Protein AF-A0A9D9DL04-F1 (afdb_monomer_lite)

Sequence (159 aa):
MNLEDFMKKKRDSLTKEHLPDRFSEQMLSRIREGIRVRQKKSRKVILGYAVLAAASVAILLTVGLYIAENKTETHTIAEIEEYYILIKEINQLNSAERDYTIKEDIIRSVKDLTEDETRIEEQLPEEISKEEKEEIIRKYYRKKNEGLEKLRTFLAENK

pLDDT: mean 70.05, std 13.85, range [44.84, 89.56]

Organism: NCBI:txid2840778

Foldseek 3Di:
DDPVVVVVVVVVVVPPDDDDPPVVVVVVVVVVVVVVVPVVVVVVVVVVVVVVVVVVVVVCVVVVVVCVVCPLVVLLVVLVVLLVVLLVLLVVLLVVDDDPVLSVVSVVLSCVLPDDVDQLLVVDDPPDDPSVSSVVSNVSSNVSSVSSVVSSVVSVVVD

Radius of gyration: 39.89 Å; chains: 1; bounding box: 48×49×113 Å

Secondary structure (DSSP, 8-state):
--HHHHHHHHHHTTS-S---THHHHHHHHHHHHHHHHHHHHHHHHHHHHHHHHHHHHHHHHHHHHHHHHHHHHHHHHHHHHHHHHHHHHHHHHHHH---HHHHHHHHHHHHHHH--SS-HHHHS-TTS-HHHHHHHHHHHHHHHHHHHHHHHHHHHHT-

Structure (mmCIF, N/CA/C/O backbone):
data_AF-A0A9D9DL04-F1
#
_entry.id   AF-A0A9D9DL04-F1
#
loop_
_atom_site.group_PDB
_atom_site.id
_atom_site.type_symbol
_atom_site.label_atom_id
_atom_site.label_alt_id
_atom_site.label_comp_id
_atom_site.label_asym_id
_atom_site.label_entity_id
_atom_site.label_seq_id
_atom_site.pdbx_PDB_ins_code
_atom_site.Cartn_x
_atom_site.Cartn_y
_atom_site.Cartn_z
_atom_site.occupancy
_atom_site.B_iso_or_equiv
_atom_site.auth_seq_id
_atom_site.auth_comp_id
_atom_site.auth_asym_id
_atom_site.auth_atom_id
_atom_site.pdbx_PDB_model_num
ATOM 1 N N . MET A 1 1 ? 26.269 -39.171 76.696 1.00 49.03 1 MET A N 1
ATOM 2 C CA . MET A 1 1 ? 25.971 -37.853 77.298 1.00 49.03 1 MET A CA 1
ATOM 3 C C . MET A 1 1 ? 25.533 -36.952 76.154 1.00 49.03 1 MET A C 1
ATOM 5 O O . MET A 1 1 ? 26.310 -36.780 75.224 1.00 49.03 1 MET A O 1
ATOM 9 N N . ASN A 1 2 ? 24.255 -36.571 76.126 1.00 53.19 2 ASN A N 1
ATOM 10 C CA . ASN A 1 2 ? 23.570 -36.090 74.923 1.00 53.19 2 ASN A CA 1
ATOM 11 C C . ASN A 1 2 ? 23.652 -34.556 74.804 1.00 53.19 2 ASN A C 1
ATOM 13 O O . ASN A 1 2 ? 23.670 -33.858 75.818 1.00 53.19 2 ASN A O 1
ATOM 17 N N . LEU A 1 3 ? 23.707 -34.027 73.578 1.00 57.94 3 LEU A N 1
ATOM 18 C CA . LEU A 1 3 ? 23.908 -32.593 73.298 1.00 57.94 3 LEU A CA 1
ATOM 19 C C . LEU A 1 3 ? 22.790 -31.706 73.887 1.00 57.94 3 LEU A C 1
ATOM 21 O O . LEU A 1 3 ? 23.032 -30.560 74.268 1.00 57.94 3 LEU A O 1
ATOM 25 N N . GLU A 1 4 ? 21.584 -32.259 74.030 1.00 65.00 4 GLU A N 1
ATOM 26 C CA . GLU A 1 4 ? 20.432 -31.585 74.640 1.00 65.00 4 GLU A CA 1
ATOM 27 C C . GLU A 1 4 ? 20.647 -31.250 76.120 1.00 65.00 4 GLU A C 1
ATOM 29 O O . GLU A 1 4 ? 20.306 -30.146 76.551 1.00 65.00 4 GLU A O 1
ATOM 34 N N . ASP A 1 5 ? 21.293 -32.135 76.886 1.00 69.06 5 ASP A N 1
ATOM 35 C CA . ASP A 1 5 ? 21.560 -31.893 78.309 1.00 69.06 5 ASP A CA 1
ATOM 36 C C . ASP A 1 5 ? 22.615 -30.794 78.506 1.00 69.06 5 ASP A C 1
ATOM 38 O O . ASP A 1 5 ? 22.552 -30.012 79.460 1.00 69.06 5 ASP A O 1
ATOM 42 N N . PHE A 1 6 ? 23.559 -30.676 77.566 1.00 67.88 6 PHE A N 1
ATOM 43 C CA . PHE A 1 6 ? 24.574 -29.621 77.578 1.00 67.88 6 PHE A CA 1
ATOM 44 C C . PHE A 1 6 ? 23.978 -28.249 77.216 1.00 67.88 6 PHE A C 1
ATOM 46 O O . PHE A 1 6 ? 24.295 -27.240 77.852 1.00 67.88 6 PHE A O 1
ATOM 53 N N . MET A 1 7 ? 23.060 -28.211 76.243 1.00 63.38 7 MET A N 1
ATOM 54 C CA . MET A 1 7 ? 22.364 -26.988 75.823 1.00 63.38 7 MET A CA 1
ATOM 55 C C . MET A 1 7 ? 21.383 -26.482 76.887 1.00 63.38 7 MET A C 1
ATOM 57 O O . MET A 1 7 ? 21.293 -25.274 77.122 1.00 63.38 7 MET A O 1
ATOM 61 N N . LYS A 1 8 ? 20.692 -27.387 77.589 1.00 63.03 8 LYS A N 1
ATOM 62 C CA . LYS A 1 8 ? 19.743 -27.016 78.647 1.00 63.03 8 LYS A CA 1
ATOM 63 C C . LYS A 1 8 ? 20.449 -26.378 79.848 1.00 63.03 8 LYS A C 1
ATOM 65 O O . LYS A 1 8 ? 20.031 -25.322 80.316 1.00 63.03 8 LYS A O 1
ATOM 70 N N . LYS A 1 9 ? 21.598 -26.930 80.261 1.00 63.09 9 LYS A N 1
ATOM 71 C CA . LYS A 1 9 ? 22.392 -26.404 81.384 1.00 63.09 9 LYS A CA 1
ATOM 72 C C . LYS A 1 9 ? 22.963 -25.000 81.127 1.00 63.09 9 LYS A C 1
ATOM 74 O O . LYS A 1 9 ? 23.057 -24.215 82.065 1.00 63.09 9 LYS A O 1
ATOM 79 N N . LYS A 1 10 ? 23.305 -24.658 79.875 1.00 58.62 10 LYS A N 1
ATOM 80 C CA . LYS A 1 10 ? 23.759 -23.299 79.507 1.00 58.62 10 LYS A CA 1
ATOM 81 C C . LYS A 1 10 ? 22.623 -22.282 79.358 1.00 58.62 10 LYS A C 1
ATOM 83 O O . LYS A 1 10 ? 22.857 -21.087 79.536 1.00 58.62 10 LYS A O 1
ATOM 88 N N . ARG A 1 11 ? 21.405 -22.729 79.041 1.00 55.00 11 ARG A N 1
ATOM 89 C CA . ARG A 1 11 ? 20.234 -21.849 78.913 1.00 55.00 11 ARG A CA 1
ATOM 90 C C . ARG A 1 11 ? 19.744 -21.363 80.278 1.00 55.00 11 ARG A C 1
ATOM 92 O O . ARG A 1 11 ? 19.471 -20.176 80.446 1.00 55.00 11 ARG A O 1
ATOM 99 N N . ASP A 1 12 ? 19.741 -22.243 81.274 1.00 54.09 12 ASP A N 1
ATOM 100 C CA . ASP A 1 12 ? 19.293 -21.889 82.624 1.00 54.09 12 ASP A CA 1
ATOM 101 C C . ASP A 1 12 ? 20.262 -20.929 83.341 1.00 54.09 12 ASP A C 1
ATOM 103 O O . ASP A 1 12 ? 19.828 -20.122 84.164 1.00 54.09 12 ASP A O 1
ATOM 107 N N . SER A 1 13 ? 21.552 -20.920 82.975 1.00 52.91 13 SER A N 1
ATOM 108 C CA . SER A 1 13 ? 22.535 -19.961 83.508 1.00 52.91 13 SER A CA 1
ATOM 109 C C . SER A 1 13 ? 22.427 -18.542 82.934 1.00 52.91 13 SER A C 1
ATOM 111 O O . SER A 1 13 ? 23.000 -17.627 83.511 1.00 52.91 13 SER A O 1
ATOM 113 N N . LEU A 1 14 ? 21.701 -18.336 81.828 1.00 53.12 14 LEU A N 1
ATOM 114 C CA . LEU A 1 14 ? 21.536 -17.018 81.188 1.00 53.12 14 LEU A CA 1
ATOM 115 C C . LEU A 1 14 ? 20.246 -16.291 81.597 1.00 53.12 14 LEU A C 1
ATOM 117 O O . LEU A 1 14 ? 20.063 -15.130 81.250 1.00 53.12 14 LEU A O 1
ATOM 121 N N . THR A 1 15 ? 19.347 -16.951 82.334 1.00 49.66 15 THR A N 1
ATOM 122 C CA . THR A 1 15 ? 17.992 -16.424 82.605 1.00 49.66 15 THR A CA 1
ATOM 123 C C . THR A 1 15 ? 17.846 -15.822 84.014 1.00 49.66 15 THR A C 1
ATOM 125 O O . THR A 1 15 ? 16.748 -15.450 84.417 1.00 49.66 15 THR A O 1
ATOM 128 N N . LYS A 1 16 ? 18.932 -15.720 84.796 1.00 50.62 16 LYS A N 1
ATOM 129 C CA . LYS A 1 16 ? 18.897 -15.263 86.202 1.00 50.62 16 LYS A CA 1
ATOM 130 C C . LYS A 1 16 ? 19.657 -13.967 86.502 1.00 50.62 16 LYS A C 1
ATOM 132 O O . LYS A 1 16 ? 19.944 -13.702 87.666 1.00 50.62 16 LYS A O 1
ATOM 137 N N . GLU A 1 17 ? 19.904 -13.115 85.510 1.00 44.84 17 GLU A N 1
ATOM 138 C CA . GLU A 1 17 ? 20.448 -11.772 85.754 1.00 44.84 17 GLU A CA 1
ATOM 139 C C . GLU A 1 17 ? 19.414 -10.679 85.436 1.00 44.84 17 GLU A C 1
ATOM 141 O O . GLU A 1 17 ? 19.165 -10.309 84.295 1.00 44.84 17 GLU A O 1
ATOM 146 N N . HIS A 1 18 ? 18.746 -10.271 86.519 1.00 48.00 18 HIS A N 1
ATOM 147 C CA . HIS A 1 18 ? 18.022 -9.029 86.804 1.00 48.00 18 HIS A CA 1
ATOM 148 C C . HIS A 1 18 ? 17.793 -8.029 85.652 1.00 48.00 18 HIS A C 1
ATOM 150 O O . HIS A 1 18 ? 18.718 -7.345 85.220 1.00 48.00 18 HIS A O 1
ATOM 156 N N . LEU A 1 19 ? 16.520 -7.772 85.321 1.00 48.59 19 LEU A N 1
ATOM 157 C CA . LEU A 1 19 ? 16.100 -6.458 84.821 1.00 48.59 19 LEU A CA 1
ATOM 158 C C . LEU A 1 19 ? 15.025 -5.852 85.745 1.00 48.59 19 LEU A C 1
ATOM 160 O O . LEU A 1 19 ? 14.121 -6.571 86.164 1.00 48.59 19 LEU A O 1
ATOM 164 N N . PRO A 1 20 ? 15.120 -4.554 86.096 1.00 49.50 20 PRO A N 1
ATOM 165 C CA . PRO A 1 20 ? 14.268 -3.925 87.103 1.00 49.50 20 PRO A CA 1
ATOM 166 C C . PRO A 1 20 ? 12.895 -3.509 86.541 1.00 49.50 20 PRO A C 1
ATOM 168 O O . PRO A 1 20 ? 12.805 -2.760 85.567 1.00 49.50 20 PRO A O 1
ATOM 171 N N . ASP A 1 21 ? 11.822 -3.917 87.225 1.00 55.44 21 ASP A N 1
ATOM 172 C CA . ASP A 1 21 ? 10.410 -3.748 86.824 1.00 55.44 21 ASP A CA 1
ATOM 173 C C . ASP A 1 21 ? 9.944 -2.297 86.584 1.00 55.44 21 ASP A C 1
ATOM 175 O O . ASP A 1 21 ? 8.932 -2.065 85.929 1.00 55.44 21 ASP A O 1
ATOM 179 N N . ARG A 1 22 ? 10.680 -1.278 87.046 1.00 53.09 22 ARG A N 1
ATOM 180 C CA . ARG A 1 22 ? 10.256 0.133 86.922 1.00 53.09 22 ARG A CA 1
ATOM 181 C C . ARG A 1 22 ? 10.421 0.748 85.527 1.00 53.09 22 ARG A C 1
ATOM 183 O O . ARG A 1 22 ? 9.895 1.833 85.288 1.00 53.09 22 ARG A O 1
ATOM 190 N N . PHE A 1 23 ? 11.134 0.096 84.608 1.00 46.62 23 PHE A N 1
ATOM 191 C CA . PHE A 1 23 ? 11.370 0.630 83.258 1.00 46.62 23 PHE A CA 1
ATOM 192 C C . PHE A 1 23 ? 10.263 0.262 82.254 1.00 46.62 23 PHE A C 1
ATOM 194 O O . PHE A 1 23 ? 10.029 0.990 81.287 1.00 46.62 23 PHE A O 1
ATOM 201 N N . SER A 1 24 ? 9.551 -0.844 82.484 1.00 55.12 24 SER A N 1
ATOM 202 C CA . SER A 1 24 ? 8.544 -1.372 81.554 1.00 55.12 24 SER A CA 1
ATOM 203 C C . SER A 1 24 ? 7.247 -0.552 81.571 1.00 55.12 24 SER A C 1
ATOM 205 O O . SER A 1 24 ? 6.681 -0.262 80.516 1.00 55.12 24 SER A O 1
ATOM 207 N N . GLU A 1 25 ? 6.810 -0.087 82.743 1.00 54.19 25 GLU A N 1
ATOM 208 C CA . GLU A 1 25 ? 5.545 0.645 82.891 1.00 54.19 25 GLU A CA 1
ATOM 209 C C . GLU A 1 25 ? 5.584 2.052 82.270 1.00 54.19 25 GLU A C 1
ATOM 211 O O . GLU A 1 25 ? 4.622 2.471 81.619 1.00 54.19 25 GLU A O 1
ATOM 216 N N . GLN A 1 26 ? 6.711 2.768 82.381 1.00 53.78 26 GLN A N 1
ATOM 217 C CA . GLN A 1 26 ? 6.878 4.091 81.756 1.00 53.78 26 GLN A CA 1
ATOM 218 C C . GLN A 1 26 ? 7.019 4.017 80.230 1.00 53.78 26 GLN A C 1
ATOM 220 O O . GLN A 1 26 ? 6.664 4.961 79.519 1.00 53.78 26 GLN A O 1
ATOM 225 N N . MET A 1 27 ? 7.521 2.896 79.711 1.00 53.66 27 MET A N 1
ATOM 226 C CA . MET A 1 27 ? 7.660 2.674 78.275 1.00 53.66 27 MET A CA 1
ATOM 227 C C . MET A 1 27 ? 6.320 2.256 77.645 1.00 53.66 27 MET A C 1
ATOM 229 O O . MET A 1 27 ? 5.970 2.724 76.560 1.00 53.66 27 MET A O 1
ATOM 233 N N . LEU A 1 28 ? 5.516 1.453 78.351 1.00 56.00 28 LEU A N 1
ATOM 234 C CA . LEU A 1 28 ? 4.202 1.002 77.882 1.00 56.00 28 LEU A CA 1
ATOM 235 C C . LEU A 1 28 ? 3.142 2.117 77.861 1.00 56.00 28 LEU A C 1
ATOM 237 O O . LEU A 1 28 ? 2.288 2.124 76.967 1.00 56.00 28 LEU A O 1
ATOM 241 N N . SER A 1 29 ? 3.201 3.090 78.776 1.00 56.00 29 SER A N 1
ATOM 242 C CA . SER A 1 29 ? 2.260 4.224 78.794 1.00 56.00 29 SER A CA 1
ATOM 243 C C . SER A 1 29 ? 2.448 5.163 77.592 1.00 56.00 29 SER A C 1
ATOM 245 O O . SER A 1 29 ? 1.470 5.527 76.936 1.00 56.00 29 SER A O 1
ATOM 247 N N . ARG A 1 30 ? 3.699 5.447 77.202 1.00 56.19 30 ARG A N 1
ATOM 248 C CA . ARG A 1 30 ? 4.024 6.278 76.025 1.00 56.19 30 ARG A CA 1
ATOM 249 C C . ARG A 1 30 ? 3.638 5.621 74.698 1.00 56.19 30 ARG A C 1
ATOM 251 O O . ARG A 1 30 ? 3.207 6.302 73.767 1.00 56.19 30 ARG A O 1
ATOM 258 N N . ILE A 1 31 ? 3.737 4.293 74.611 1.00 56.81 31 ILE A N 1
ATOM 259 C CA . ILE A 1 31 ? 3.320 3.536 73.421 1.00 56.81 31 ILE A CA 1
ATOM 260 C C . ILE A 1 31 ? 1.788 3.552 73.281 1.00 56.81 31 ILE A C 1
ATOM 262 O O . ILE A 1 31 ? 1.267 3.726 72.178 1.00 56.81 31 ILE A O 1
ATOM 266 N N . ARG A 1 32 ? 1.041 3.442 74.388 1.00 54.28 32 ARG A N 1
ATOM 267 C CA . ARG A 1 32 ? -0.432 3.417 74.364 1.00 54.28 32 ARG A CA 1
ATOM 268 C C 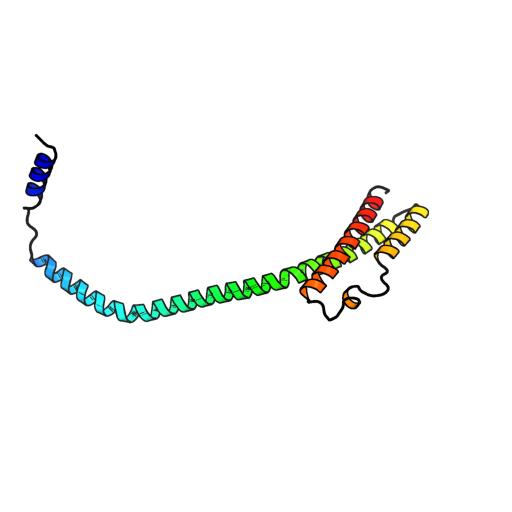. ARG A 1 32 ? -1.051 4.770 73.978 1.00 54.28 32 ARG A C 1
ATOM 270 O O . ARG A 1 32 ? -2.061 4.788 73.271 1.00 54.28 32 ARG A O 1
ATOM 277 N N . GLU A 1 33 ? -0.439 5.889 74.365 1.00 55.12 33 GLU A N 1
ATOM 278 C CA . GLU A 1 33 ? -0.890 7.234 73.970 1.00 55.12 33 GLU A CA 1
ATOM 279 C C . GLU A 1 33 ? -0.522 7.584 72.515 1.00 55.12 33 GLU A C 1
ATOM 281 O O . GLU A 1 33 ? -1.342 8.159 71.792 1.00 55.12 33 GLU A O 1
ATOM 286 N N . GLY A 1 34 ? 0.642 7.138 72.025 1.00 52.75 34 GLY A N 1
ATOM 287 C CA . GLY A 1 34 ? 1.064 7.348 70.632 1.00 52.75 34 GLY A CA 1
ATOM 288 C C . GLY A 1 34 ? 0.209 6.612 69.588 1.00 52.75 34 GLY A C 1
ATOM 289 O O . GLY A 1 34 ? 0.038 7.092 68.464 1.00 52.75 34 GLY A O 1
ATOM 290 N N . ILE A 1 35 ? -0.388 5.470 69.950 1.00 51.41 35 ILE A 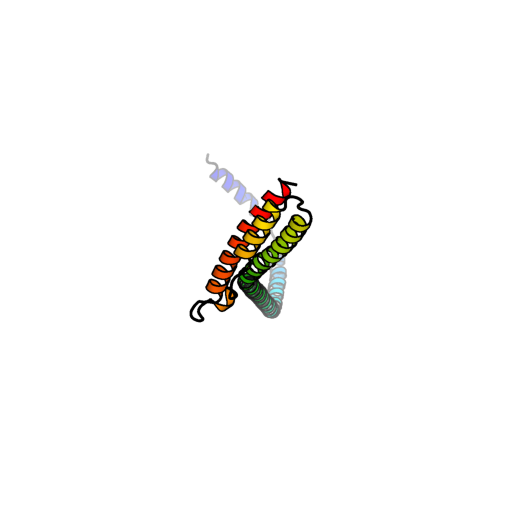N 1
ATOM 291 C CA . ILE A 1 35 ? -1.190 4.648 69.026 1.00 51.41 35 ILE A CA 1
ATOM 292 C C . ILE A 1 35 ? -2.596 5.235 68.793 1.00 51.41 35 ILE A C 1
ATOM 294 O O . ILE A 1 35 ? -3.091 5.201 67.662 1.00 51.41 35 ILE A O 1
ATOM 298 N N . ARG A 1 36 ? -3.236 5.847 69.805 1.00 47.66 36 ARG A N 1
ATOM 299 C CA . ARG A 1 36 ? -4.593 6.424 69.655 1.00 47.66 36 ARG A CA 1
ATOM 300 C C . ARG A 1 36 ? -4.631 7.680 68.780 1.00 47.66 36 ARG A C 1
ATOM 302 O O . ARG A 1 36 ? -5.608 7.887 68.061 1.00 47.66 36 ARG A O 1
ATOM 309 N N . VAL A 1 37 ? -3.572 8.491 68.779 1.00 51.44 37 VAL A N 1
ATOM 310 C CA . VAL A 1 37 ? -3.514 9.726 67.971 1.00 51.44 37 VAL A CA 1
ATOM 311 C C . VAL A 1 37 ? -3.213 9.424 66.492 1.00 51.44 37 VAL A C 1
ATOM 313 O O . VAL A 1 37 ? -3.680 10.136 65.599 1.00 51.44 37 VAL A O 1
ATOM 316 N N . ARG A 1 38 ? -2.506 8.322 66.196 1.00 45.91 38 ARG A N 1
ATOM 317 C CA . ARG A 1 38 ? -2.069 7.981 64.829 1.00 45.91 38 ARG A CA 1
ATOM 318 C C . ARG A 1 38 ? -3.154 7.322 63.963 1.00 45.91 38 ARG A C 1
ATOM 320 O O . ARG A 1 38 ? -3.134 7.485 62.743 1.00 45.91 38 ARG A O 1
ATOM 327 N N . GLN A 1 39 ? -4.144 6.651 64.559 1.00 47.69 39 GLN A N 1
ATOM 328 C CA . GLN A 1 39 ? -5.201 5.961 63.797 1.00 47.69 39 GLN A CA 1
ATOM 329 C C . GLN A 1 39 ? -6.215 6.902 63.118 1.00 47.69 39 GLN A C 1
ATOM 331 O O . GLN A 1 39 ? -6.734 6.568 62.053 1.00 47.69 39 GLN A O 1
ATOM 336 N N . LYS A 1 40 ? -6.477 8.102 63.659 1.00 48.66 40 LYS A N 1
ATOM 337 C CA . LYS A 1 40 ? -7.491 9.016 63.087 1.00 48.66 40 LYS A CA 1
ATOM 338 C C . LYS A 1 40 ? -6.994 9.798 61.859 1.00 48.66 40 LYS A C 1
ATOM 340 O O . LYS A 1 40 ? -7.795 10.140 60.993 1.00 48.66 40 LYS A O 1
ATOM 345 N N . LYS A 1 41 ? -5.681 10.046 61.751 1.00 46.59 41 LYS A N 1
ATOM 346 C CA . LYS A 1 41 ? -5.058 10.759 60.613 1.00 46.59 41 LYS A CA 1
ATOM 347 C C . LYS A 1 41 ? -4.724 9.843 59.426 1.00 46.59 41 LYS A C 1
ATOM 349 O O . LYS A 1 41 ? -4.757 10.298 58.290 1.00 46.59 41 LYS A O 1
ATOM 354 N N . SER A 1 42 ? -4.457 8.557 59.668 1.00 50.31 42 SER A N 1
ATOM 355 C CA . SER A 1 42 ? -3.998 7.619 58.630 1.00 50.31 42 SER A CA 1
ATOM 356 C C . SER A 1 42 ? -5.104 7.153 57.668 1.00 50.31 42 SER A C 1
ATOM 358 O O . SER A 1 42 ? -4.831 6.955 56.487 1.00 50.31 42 SER A O 1
ATOM 360 N N . ARG A 1 43 ? -6.374 7.088 58.105 1.00 48.94 43 ARG A N 1
ATOM 361 C CA . ARG A 1 43 ? -7.496 6.712 57.216 1.00 48.94 43 ARG A CA 1
ATOM 362 C C . ARG A 1 43 ? -7.689 7.672 56.036 1.00 48.94 43 ARG A C 1
ATOM 364 O O . ARG A 1 43 ? -7.966 7.214 54.937 1.00 48.94 43 ARG A O 1
ATOM 371 N N . LYS A 1 44 ? -7.510 8.983 56.238 1.00 49.22 44 LYS A N 1
ATOM 372 C CA . LYS A 1 44 ? -7.680 9.979 55.161 1.00 49.22 44 LYS A CA 1
ATOM 373 C C . LYS A 1 44 ? -6.566 9.911 54.113 1.00 49.22 44 LYS A C 1
ATOM 375 O O . LYS A 1 44 ? -6.818 10.145 52.940 1.00 49.22 44 LYS A O 1
ATOM 380 N N . VAL A 1 45 ? -5.352 9.563 54.536 1.00 51.25 45 VAL A N 1
ATOM 381 C CA . VAL A 1 45 ? -4.180 9.493 53.654 1.00 51.25 45 VAL A CA 1
ATOM 382 C C . VAL A 1 45 ? -4.223 8.227 52.794 1.00 51.25 45 VAL A C 1
ATOM 384 O O . VAL A 1 45 ? -3.998 8.300 51.593 1.00 51.25 45 VAL A O 1
ATOM 387 N N . ILE A 1 46 ? -4.610 7.084 53.372 1.00 51.06 46 ILE A N 1
ATOM 388 C CA . ILE A 1 46 ? -4.735 5.813 52.636 1.00 51.06 46 ILE A CA 1
ATOM 389 C C . ILE A 1 46 ? -5.861 5.878 51.588 1.00 51.06 46 ILE A C 1
ATOM 391 O O . ILE A 1 46 ? -5.677 5.406 50.470 1.00 51.06 46 ILE A O 1
ATOM 395 N N . LEU A 1 47 ? -6.991 6.526 51.906 1.00 49.72 47 LEU A N 1
ATOM 396 C CA . LEU A 1 47 ? -8.069 6.773 50.937 1.00 49.72 47 LEU A CA 1
ATOM 397 C C . LEU A 1 47 ? -7.615 7.678 49.778 1.00 49.72 47 LEU A C 1
ATOM 399 O O . LEU A 1 47 ? -7.956 7.401 48.633 1.00 49.72 47 LEU A O 1
ATOM 403 N N . GLY A 1 48 ? -6.803 8.708 50.046 1.00 51.84 48 GLY A N 1
ATOM 404 C CA . GLY A 1 48 ? -6.248 9.577 49.001 1.00 51.84 48 GLY A CA 1
ATOM 405 C C . GLY A 1 48 ? -5.316 8.841 48.030 1.00 51.84 48 GLY A C 1
ATOM 406 O O . GLY A 1 48 ? -5.427 9.018 46.820 1.00 51.84 48 GLY A O 1
ATOM 407 N N . TYR A 1 49 ? -4.446 7.961 48.538 1.00 54.41 49 TYR A N 1
ATOM 408 C CA . TYR A 1 49 ? -3.554 7.160 47.690 1.00 54.41 49 TYR A CA 1
ATOM 409 C C . TYR A 1 49 ? -4.287 6.070 46.897 1.00 54.41 49 TYR A C 1
ATOM 411 O O . TYR A 1 49 ? -3.922 5.817 45.753 1.00 54.41 49 TYR A O 1
ATOM 419 N N . ALA A 1 50 ? -5.337 5.460 47.456 1.00 56.31 50 ALA A N 1
ATOM 420 C CA . ALA A 1 50 ? -6.157 4.488 46.731 1.00 56.31 50 ALA A CA 1
ATOM 421 C C . ALA A 1 50 ? -6.897 5.126 45.540 1.00 56.31 50 ALA A C 1
ATOM 423 O O . ALA A 1 50 ? -6.949 4.537 44.463 1.00 56.31 50 ALA A O 1
ATOM 424 N N . VAL A 1 51 ? -7.412 6.351 45.705 1.00 58.62 51 VAL A N 1
ATOM 425 C CA . VAL A 1 51 ? -8.054 7.110 44.616 1.00 58.62 51 VAL A CA 1
ATOM 426 C C . VAL A 1 51 ? -7.042 7.494 43.534 1.00 58.62 51 VAL A C 1
ATOM 428 O O . VAL A 1 51 ? -7.338 7.358 42.350 1.00 58.62 51 VAL A O 1
ATOM 431 N N . LEU A 1 52 ? -5.829 7.909 43.916 1.00 58.47 52 LEU A N 1
ATOM 432 C CA . LEU A 1 52 ? -4.765 8.228 42.957 1.00 58.47 52 LEU A CA 1
ATOM 433 C C . LEU A 1 52 ? -4.273 6.993 42.186 1.00 58.47 52 LEU A C 1
ATOM 435 O O . LEU A 1 52 ? -4.034 7.086 40.985 1.00 58.47 52 LEU A O 1
ATOM 439 N N . ALA A 1 53 ? -4.166 5.836 42.846 1.00 61.47 53 ALA A N 1
ATOM 440 C CA . ALA A 1 53 ? -3.808 4.579 42.192 1.00 61.47 53 ALA A CA 1
ATOM 441 C C . ALA A 1 53 ? -4.907 4.091 41.231 1.00 61.47 53 ALA A C 1
ATOM 443 O O . ALA A 1 53 ? -4.608 3.629 40.135 1.00 61.47 53 ALA A O 1
ATOM 444 N N . ALA A 1 54 ? -6.183 4.233 41.598 1.00 62.03 54 ALA A N 1
ATOM 445 C CA . ALA A 1 54 ? -7.290 3.910 40.699 1.00 62.03 54 ALA A CA 1
ATOM 446 C C . ALA A 1 54 ? -7.332 4.852 39.480 1.00 62.03 54 ALA A C 1
ATOM 448 O O . ALA A 1 54 ? -7.550 4.401 38.357 1.00 62.03 54 ALA A O 1
ATOM 449 N N . ALA A 1 55 ? -7.066 6.147 39.683 1.00 63.47 55 ALA A N 1
ATOM 450 C CA . ALA A 1 55 ? -7.009 7.127 38.602 1.00 63.47 55 ALA A CA 1
ATOM 451 C C . ALA A 1 55 ? -5.849 6.861 37.627 1.00 63.47 55 ALA A C 1
ATOM 453 O O . ALA A 1 55 ? -6.046 6.955 36.418 1.00 63.47 55 ALA A O 1
ATOM 454 N N . SER A 1 56 ? -4.660 6.480 38.113 1.00 61.00 56 SER A N 1
ATOM 455 C CA . SER A 1 56 ? -3.524 6.176 37.229 1.00 61.00 56 SER A CA 1
ATOM 456 C C . SER A 1 56 ? -3.764 4.931 36.370 1.00 61.00 56 SER A C 1
ATOM 458 O O . SER A 1 56 ? -3.424 4.931 35.188 1.00 61.00 56 SER A O 1
ATOM 460 N N . VAL A 1 57 ? -4.411 3.901 36.927 1.00 70.00 57 VAL A N 1
ATOM 461 C CA . VAL A 1 57 ? -4.806 2.696 36.182 1.00 70.00 57 VAL A CA 1
ATOM 462 C C . VAL A 1 57 ? -5.881 3.023 35.142 1.00 70.00 57 VAL A C 1
ATOM 464 O O . VAL A 1 57 ? -5.786 2.563 34.008 1.00 70.00 57 VAL A O 1
ATOM 467 N N . ALA A 1 58 ? -6.860 3.867 35.478 1.00 70.12 58 ALA A N 1
ATOM 468 C CA . ALA A 1 58 ? -7.888 4.303 34.532 1.00 70.12 58 ALA A CA 1
ATOM 469 C C . ALA A 1 58 ? -7.306 5.122 33.364 1.00 70.12 58 ALA A C 1
ATOM 471 O O . ALA A 1 58 ? -7.698 4.925 32.213 1.00 70.12 58 ALA A O 1
ATOM 472 N N . ILE A 1 59 ? -6.331 5.996 33.633 1.00 70.94 59 ILE A N 1
ATOM 473 C CA . ILE A 1 59 ? -5.626 6.758 32.590 1.00 70.94 59 ILE A CA 1
ATOM 474 C C . ILE A 1 59 ? -4.809 5.817 31.693 1.00 70.94 59 ILE A C 1
ATOM 476 O O . ILE A 1 59 ? -4.868 5.931 30.474 1.00 70.94 59 ILE A O 1
ATOM 480 N N . LEU A 1 60 ? -4.094 4.843 32.263 1.00 68.69 60 LEU A N 1
ATOM 481 C CA . LEU A 1 60 ? -3.337 3.860 31.477 1.00 68.69 60 LEU A CA 1
ATOM 482 C C . LEU A 1 60 ? -4.236 2.997 30.582 1.00 68.69 60 LEU A C 1
ATOM 484 O O . LEU A 1 60 ? -3.870 2.730 29.441 1.00 68.69 60 LEU A O 1
ATOM 488 N N . LEU A 1 61 ? -5.410 2.589 31.069 1.00 69.12 61 LEU A N 1
ATOM 489 C CA . LEU A 1 61 ? -6.365 1.807 30.280 1.00 69.12 61 LEU A CA 1
ATOM 490 C C . LEU A 1 61 ? -7.000 2.632 29.157 1.00 69.12 61 LEU A C 1
ATOM 492 O O . LEU A 1 61 ? -7.097 2.147 28.035 1.00 69.12 61 LEU A O 1
ATOM 496 N N . THR A 1 62 ? -7.390 3.878 29.430 1.00 70.19 62 THR A N 1
ATOM 497 C CA . THR A 1 62 ? -7.993 4.761 28.414 1.00 70.19 62 THR A CA 1
ATOM 498 C C . THR A 1 62 ? -6.990 5.164 27.337 1.00 70.19 62 THR A C 1
ATOM 500 O O . THR A 1 62 ? -7.304 5.085 26.154 1.00 70.19 62 THR A O 1
ATOM 503 N N . VAL A 1 63 ? -5.756 5.505 27.718 1.00 70.94 63 VAL A N 1
ATOM 504 C CA . VAL A 1 63 ? -4.675 5.792 26.762 1.00 70.94 63 VAL A CA 1
ATOM 505 C C . VAL A 1 63 ? -4.271 4.529 25.994 1.00 70.94 63 VAL A C 1
ATOM 507 O O . VAL A 1 63 ? -4.054 4.593 24.788 1.00 70.94 63 VAL A O 1
ATOM 510 N N . GLY A 1 64 ? -4.208 3.371 26.658 1.00 66.06 64 GLY A N 1
ATOM 511 C CA . GLY A 1 64 ? -3.891 2.092 26.02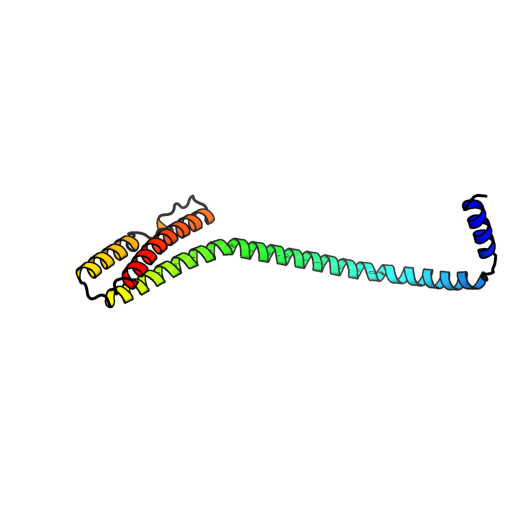1 1.00 66.06 64 GLY A CA 1
ATOM 512 C C . GLY A 1 64 ? -4.923 1.667 24.974 1.00 66.06 64 GLY A C 1
ATOM 513 O O . GLY A 1 64 ? -4.533 1.253 23.885 1.00 66.06 64 GLY A O 1
ATOM 514 N N . LEU A 1 65 ? -6.217 1.821 25.274 1.00 65.00 65 LEU A N 1
ATOM 515 C CA . LEU A 1 65 ? -7.311 1.555 24.333 1.00 65.00 65 LEU A CA 1
ATOM 516 C C . LEU A 1 65 ? -7.301 2.540 23.159 1.00 65.00 65 LEU A C 1
ATOM 518 O O . LEU A 1 65 ? -7.351 2.107 22.014 1.00 65.00 65 LEU A O 1
ATOM 522 N N . TYR A 1 66 ? -7.109 3.835 23.424 1.00 66.75 66 TYR A N 1
ATOM 523 C CA . TYR A 1 66 ? -7.012 4.854 22.374 1.00 66.75 66 TYR A CA 1
ATOM 524 C C . TYR A 1 66 ? -5.829 4.614 21.419 1.00 66.75 66 TYR A C 1
ATOM 526 O O . TYR A 1 66 ? -5.942 4.778 20.208 1.00 66.75 66 TYR A O 1
ATOM 534 N N . ILE A 1 67 ? -4.673 4.192 21.943 1.00 61.59 67 ILE A N 1
ATOM 535 C CA . ILE A 1 67 ? -3.512 3.838 21.112 1.00 61.59 67 ILE A CA 1
ATOM 536 C C . ILE A 1 67 ? -3.764 2.535 20.337 1.00 61.59 67 ILE A C 1
ATOM 538 O O . ILE A 1 67 ? -3.279 2.400 19.216 1.00 61.59 67 ILE A O 1
ATOM 542 N N . ALA A 1 68 ? -4.485 1.570 20.914 1.00 60.94 68 ALA A N 1
ATOM 543 C CA . ALA A 1 68 ? -4.799 0.309 20.248 1.00 60.94 68 ALA A CA 1
ATOM 544 C C . ALA A 1 68 ? -5.768 0.504 19.071 1.00 60.94 68 ALA A C 1
ATOM 546 O O . ALA A 1 68 ? -5.503 -0.039 18.002 1.00 60.94 68 ALA A O 1
ATOM 547 N N . GLU A 1 69 ? -6.812 1.319 19.243 1.00 58.72 69 GLU A N 1
ATOM 548 C CA . GLU A 1 69 ? -7.758 1.672 18.173 1.00 58.72 69 GLU A CA 1
ATOM 549 C C . GLU A 1 69 ? -7.076 2.460 17.044 1.00 58.72 69 GLU A C 1
ATOM 551 O O . GLU A 1 69 ? -7.324 2.205 15.873 1.00 58.72 69 GLU A O 1
ATOM 556 N N . ASN A 1 70 ? -6.129 3.347 17.363 1.00 57.19 70 ASN A N 1
ATOM 557 C CA . ASN A 1 70 ? -5.472 4.174 16.343 1.00 57.19 70 ASN A CA 1
ATOM 558 C C . ASN A 1 70 ? -4.335 3.476 15.580 1.00 57.19 70 ASN A C 1
ATOM 560 O O . ASN A 1 70 ? -3.859 4.007 14.572 1.00 57.19 70 ASN A O 1
ATOM 564 N N . LYS A 1 71 ? -3.852 2.314 16.044 1.00 58.69 71 LYS A N 1
ATOM 565 C CA . LYS A 1 71 ? -2.743 1.600 15.386 1.00 58.69 71 LYS A CA 1
ATOM 566 C C . LYS A 1 71 ? -3.121 1.092 13.996 1.00 58.69 71 LYS A C 1
ATOM 568 O O . LYS A 1 71 ? -2.270 1.082 13.112 1.00 58.69 71 LYS A O 1
ATOM 573 N N . THR A 1 72 ? -4.358 0.655 13.780 1.00 57.31 72 THR A N 1
ATOM 574 C CA . THR A 1 72 ? -4.779 0.124 12.473 1.00 57.31 72 THR A CA 1
ATOM 575 C C . THR A 1 72 ? -4.929 1.235 11.439 1.00 57.31 72 THR A C 1
ATOM 577 O O . THR A 1 72 ? -4.398 1.099 10.335 1.00 57.31 72 THR A O 1
ATOM 580 N N . GLU A 1 73 ? -5.516 2.369 11.827 1.00 61.00 73 GLU A N 1
ATOM 581 C CA . GLU A 1 73 ? -5.627 3.557 10.974 1.00 61.00 73 GLU A CA 1
ATOM 582 C C . GLU A 1 73 ? -4.252 4.092 10.554 1.00 61.00 73 GLU A C 1
ATOM 584 O O . GLU A 1 73 ? -4.023 4.347 9.371 1.00 61.00 73 GLU A O 1
ATOM 589 N N . THR A 1 74 ? -3.296 4.190 11.488 1.00 65.00 74 THR A N 1
ATOM 590 C CA . THR A 1 74 ? -1.942 4.685 11.166 1.00 65.00 74 THR A CA 1
ATOM 591 C C . THR A 1 74 ? -1.206 3.794 10.168 1.00 65.00 74 THR A C 1
ATOM 593 O O . THR A 1 74 ? -0.499 4.306 9.302 1.00 65.00 74 THR A O 1
ATOM 596 N N . HIS A 1 75 ? -1.382 2.473 10.240 1.00 68.81 75 HIS A N 1
ATOM 597 C CA . HIS A 1 75 ? -0.769 1.558 9.276 1.00 68.81 75 HIS A CA 1
ATOM 598 C C . HIS A 1 75 ? -1.394 1.655 7.881 1.00 68.81 75 HIS A C 1
ATOM 600 O O . HIS A 1 75 ? -0.676 1.554 6.891 1.00 68.81 75 HIS A O 1
ATOM 606 N N . THR A 1 76 ? -2.708 1.853 7.790 1.00 76.19 76 THR A N 1
ATOM 607 C CA . THR A 1 76 ? -3.397 1.996 6.499 1.00 76.19 76 THR A CA 1
ATOM 608 C C . THR A 1 76 ? -3.003 3.297 5.802 1.00 76.19 76 THR A C 1
ATOM 610 O O . THR A 1 76 ? -2.729 3.287 4.605 1.00 76.19 76 THR A O 1
ATOM 613 N N . ILE A 1 77 ? -2.893 4.399 6.553 1.00 81.56 77 ILE A N 1
ATOM 614 C CA . ILE A 1 77 ? -2.430 5.690 6.022 1.00 81.56 77 ILE A CA 1
ATOM 615 C C . ILE A 1 77 ? -1.001 5.575 5.478 1.00 81.56 77 ILE A C 1
ATOM 617 O O . ILE A 1 77 ? -0.739 6.043 4.374 1.00 81.56 77 ILE A O 1
ATOM 621 N N . ALA A 1 78 ? -0.101 4.900 6.200 1.00 84.62 78 ALA A N 1
ATOM 622 C CA . ALA A 1 78 ? 1.286 4.730 5.768 1.00 84.62 78 ALA A CA 1
ATOM 623 C C . ALA A 1 78 ? 1.408 4.014 4.408 1.00 84.62 78 ALA A C 1
ATOM 625 O O . ALA A 1 78 ? 2.176 4.447 3.554 1.00 84.62 78 ALA A O 1
ATOM 626 N N . GLU A 1 79 ? 0.620 2.960 4.176 1.00 84.56 79 GLU A N 1
ATOM 627 C CA . GLU A 1 79 ? 0.643 2.203 2.912 1.00 84.56 79 GLU A CA 1
ATOM 628 C C . GLU A 1 79 ? 0.115 3.045 1.735 1.00 84.56 79 GLU A C 1
ATOM 630 O O . GLU A 1 79 ? 0.615 2.941 0.615 1.00 84.56 79 GLU A O 1
ATOM 635 N N . ILE A 1 80 ? -0.869 3.916 1.983 1.00 84.06 80 ILE A N 1
ATOM 636 C CA . ILE A 1 80 ? -1.397 4.852 0.979 1.00 84.06 80 ILE A CA 1
ATOM 637 C C . ILE A 1 80 ? -0.380 5.960 0.675 1.00 84.06 80 ILE A C 1
ATOM 639 O O . ILE A 1 80 ? -0.207 6.351 -0.479 1.00 84.06 80 ILE A O 1
ATOM 643 N N . GLU A 1 81 ? 0.305 6.490 1.688 1.00 87.56 81 GLU A N 1
ATOM 644 C CA . GLU A 1 81 ? 1.350 7.498 1.484 1.00 87.56 81 GLU A CA 1
ATOM 645 C C . GLU A 1 81 ? 2.522 6.933 0.674 1.00 87.56 81 GLU A C 1
ATOM 647 O O . GLU A 1 81 ? 2.963 7.558 -0.295 1.00 87.56 81 GLU A O 1
ATOM 652 N N . GLU A 1 82 ? 2.982 5.730 1.021 1.00 88.44 82 GLU A N 1
ATOM 653 C CA . GLU A 1 82 ? 4.042 5.018 0.303 1.00 88.44 82 GLU A CA 1
ATOM 654 C C . GLU A 1 82 ? 3.678 4.800 -1.172 1.00 88.44 82 GLU A C 1
ATOM 656 O O . GLU A 1 82 ? 4.488 5.084 -2.057 1.00 88.44 82 GLU A O 1
ATOM 661 N N . TYR A 1 83 ? 2.430 4.420 -1.449 1.00 87.38 83 TYR A N 1
ATOM 662 C CA . TYR A 1 83 ? 1.904 4.275 -2.806 1.00 87.38 83 TYR A CA 1
ATOM 663 C C . TYR A 1 83 ? 2.103 5.533 -3.660 1.00 87.38 83 TYR A C 1
ATOM 665 O O . TYR A 1 83 ? 2.664 5.474 -4.759 1.00 87.38 83 TYR A O 1
ATOM 673 N N . TYR A 1 84 ? 1.702 6.701 -3.151 1.00 87.00 84 TYR A N 1
ATOM 674 C CA . TYR A 1 84 ? 1.847 7.956 -3.892 1.00 87.00 84 TYR A CA 1
ATOM 675 C C . TYR A 1 84 ? 3.305 8.404 -4.037 1.00 87.00 84 TYR A C 1
ATOM 677 O O . TYR A 1 84 ? 3.668 8.995 -5.062 1.00 87.00 84 TYR A O 1
ATOM 685 N N . ILE A 1 85 ? 4.151 8.119 -3.044 1.00 89.56 85 ILE A N 1
ATOM 686 C CA . ILE A 1 85 ? 5.592 8.387 -3.119 1.00 89.56 85 ILE A CA 1
ATOM 687 C C . ILE A 1 85 ? 6.219 7.556 -4.243 1.00 89.56 85 ILE A C 1
ATOM 689 O O . ILE A 1 85 ? 6.901 8.119 -5.103 1.00 89.56 85 ILE A O 1
ATOM 693 N N . LEU A 1 86 ? 5.928 6.254 -4.305 1.00 86.25 86 LEU A N 1
ATOM 694 C CA . LEU A 1 86 ? 6.486 5.353 -5.314 1.00 86.25 86 LEU A CA 1
ATOM 695 C C . LEU A 1 86 ? 6.087 5.742 -6.737 1.00 86.25 86 LEU A C 1
ATOM 697 O O . LEU A 1 86 ? 6.943 5.783 -7.621 1.00 86.25 86 LEU A O 1
ATOM 701 N N . ILE A 1 87 ? 4.823 6.106 -6.967 1.00 86.94 87 ILE A N 1
ATOM 702 C CA . ILE A 1 87 ? 4.372 6.606 -8.278 1.00 86.94 87 ILE A CA 1
ATOM 703 C C . ILE A 1 87 ? 5.185 7.831 -8.696 1.00 86.94 87 ILE A C 1
ATOM 705 O O . ILE A 1 87 ? 5.626 7.943 -9.843 1.00 86.94 87 ILE A O 1
ATOM 709 N N . LYS A 1 88 ? 5.390 8.771 -7.769 1.00 88.00 88 LYS A N 1
ATOM 710 C CA . LYS A 1 88 ? 6.145 9.993 -8.042 1.00 88.00 88 LYS A CA 1
ATOM 711 C C . LYS A 1 88 ? 7.602 9.682 -8.382 1.00 88.00 88 LYS A C 1
ATOM 713 O O . LYS A 1 88 ? 8.126 10.258 -9.335 1.00 88.00 88 LYS A O 1
ATOM 718 N N . GLU A 1 89 ? 8.239 8.777 -7.645 1.00 86.00 89 GLU A N 1
ATOM 719 C CA . GLU A 1 89 ? 9.616 8.349 -7.908 1.00 86.00 89 GLU A CA 1
ATOM 720 C C . GLU A 1 89 ? 9.753 7.641 -9.259 1.00 86.00 89 GLU A C 1
ATOM 722 O O . GLU A 1 89 ? 10.636 7.987 -10.043 1.00 86.00 89 GLU A O 1
ATOM 727 N N . ILE A 1 90 ? 8.849 6.712 -9.583 1.00 84.50 90 ILE A N 1
ATOM 728 C CA . ILE A 1 90 ? 8.852 6.006 -10.872 1.00 84.50 90 ILE A CA 1
ATOM 729 C C . ILE A 1 90 ? 8.676 6.992 -12.024 1.00 84.50 90 ILE A C 1
ATOM 731 O O . ILE A 1 90 ? 9.417 6.925 -12.998 1.00 84.50 90 ILE A O 1
ATOM 735 N N . ASN A 1 91 ? 7.765 7.961 -11.909 1.00 84.38 91 ASN A N 1
ATOM 736 C CA . ASN A 1 91 ? 7.584 8.988 -12.937 1.00 84.38 91 ASN A CA 1
ATOM 737 C C . ASN A 1 91 ? 8.840 9.855 -13.136 1.00 84.38 91 ASN A C 1
ATOM 739 O O . ASN A 1 91 ? 9.166 10.230 -14.266 1.00 84.38 91 ASN A O 1
ATOM 743 N N . GLN A 1 92 ? 9.574 10.155 -12.061 1.00 84.81 92 GLN A N 1
ATOM 744 C CA . GLN A 1 92 ? 10.856 10.859 -12.148 1.00 84.81 92 GLN A CA 1
ATOM 745 C C . GLN A 1 92 ? 11.934 10.003 -12.823 1.00 84.81 92 GLN A C 1
ATOM 747 O O . GLN A 1 92 ? 12.642 10.500 -13.699 1.00 84.81 92 GLN A O 1
ATOM 752 N N . LEU A 1 93 ? 12.039 8.723 -12.458 1.00 78.69 93 LEU A N 1
ATOM 753 C CA . LEU A 1 93 ? 12.980 7.780 -13.069 1.00 78.69 93 LEU A CA 1
ATOM 754 C C . LEU A 1 93 ? 12.679 7.574 -14.557 1.00 78.69 93 LEU A C 1
ATOM 756 O O . LEU A 1 93 ? 13.572 7.717 -15.386 1.00 78.69 93 LEU A O 1
ATOM 760 N N . ASN A 1 94 ? 11.412 7.360 -14.903 1.00 80.19 94 ASN A N 1
ATOM 761 C CA . ASN A 1 94 ? 10.941 7.177 -16.273 1.00 80.19 94 ASN A CA 1
ATOM 762 C C . ASN A 1 94 ? 11.143 8.427 -17.151 1.00 80.19 94 ASN A C 1
ATOM 764 O O . ASN A 1 94 ? 11.299 8.346 -18.368 1.00 80.19 94 ASN A O 1
ATOM 768 N N . SER A 1 95 ? 11.166 9.619 -16.546 1.00 79.44 95 SER A N 1
ATOM 769 C CA . SER A 1 95 ? 11.512 10.855 -17.260 1.00 79.44 95 SER A CA 1
ATOM 770 C C . SER A 1 95 ? 12.988 10.905 -17.665 1.00 79.44 95 SER A C 1
ATOM 772 O O . SER A 1 95 ? 13.322 11.570 -18.646 1.00 79.44 95 SER A O 1
ATOM 774 N N . ALA A 1 96 ? 13.860 10.214 -16.927 1.00 77.38 96 ALA A N 1
ATOM 775 C CA . ALA A 1 96 ? 15.287 10.107 -17.215 1.00 77.38 96 ALA A CA 1
ATOM 776 C C . ALA A 1 96 ? 15.637 8.939 -18.160 1.00 77.38 96 ALA A C 1
ATOM 778 O O . ALA A 1 96 ? 16.758 8.911 -18.670 1.00 77.38 96 ALA A O 1
ATOM 779 N N . GLU A 1 97 ? 14.700 8.014 -18.400 1.00 78.31 97 GLU A N 1
ATOM 780 C CA . GLU A 1 97 ? 14.868 6.863 -19.292 1.00 78.31 97 GLU A CA 1
ATOM 781 C C . GLU A 1 97 ? 14.968 7.301 -20.763 1.00 78.31 97 GLU A C 1
ATOM 783 O O . GLU A 1 97 ? 14.197 8.147 -21.238 1.00 78.31 97 GLU A O 1
ATOM 788 N N . ARG A 1 98 ? 15.947 6.740 -21.482 1.00 76.44 98 ARG A N 1
ATOM 789 C CA . ARG A 1 98 ? 16.255 7.082 -22.879 1.00 76.44 98 ARG A CA 1
ATOM 790 C C . ARG A 1 98 ? 15.711 6.058 -23.866 1.00 76.44 98 ARG A C 1
ATOM 792 O O . ARG A 1 98 ? 15.499 6.424 -25.023 1.00 76.44 98 ARG A O 1
ATOM 799 N N . ASP A 1 99 ? 15.477 4.819 -23.437 1.00 81.19 99 ASP A N 1
ATOM 800 C CA . ASP A 1 99 ? 14.835 3.811 -24.278 1.00 81.19 99 ASP A CA 1
ATOM 801 C C . ASP A 1 99 ? 13.318 4.049 -24.341 1.00 81.19 99 ASP A C 1
ATOM 803 O O . ASP A 1 99 ? 12.594 3.965 -23.349 1.00 81.19 99 ASP A O 1
ATOM 807 N N . TYR A 1 100 ? 12.832 4.362 -25.542 1.00 74.19 100 TYR A N 1
ATOM 808 C CA . TYR A 1 100 ? 11.427 4.679 -25.785 1.00 74.19 100 TYR A CA 1
ATOM 809 C C . TYR A 1 100 ? 10.495 3.477 -25.576 1.00 74.19 100 TYR A C 1
ATOM 811 O O . TYR A 1 100 ? 9.368 3.657 -25.124 1.00 74.19 100 TYR A O 1
ATOM 819 N N . THR A 1 101 ? 10.965 2.259 -25.854 1.00 75.88 101 THR A N 1
ATOM 820 C CA . THR A 1 101 ? 10.168 1.031 -25.697 1.00 75.88 101 THR A CA 1
ATOM 821 C C . THR A 1 101 ? 9.964 0.732 -24.218 1.00 75.88 101 THR A C 1
ATOM 823 O O . THR A 1 101 ? 8.838 0.547 -23.762 1.00 75.88 101 THR A O 1
ATOM 826 N N . ILE A 1 102 ? 11.055 0.790 -23.447 1.00 73.69 102 ILE A N 1
ATOM 827 C CA . ILE A 1 102 ? 11.030 0.611 -21.991 1.00 73.69 102 ILE A CA 1
ATOM 828 C C . ILE A 1 102 ? 10.126 1.672 -21.352 1.00 73.69 102 ILE A C 1
ATOM 830 O O . ILE A 1 102 ? 9.295 1.362 -20.499 1.00 73.69 102 ILE A O 1
ATOM 834 N N . LYS A 1 103 ? 10.218 2.920 -21.822 1.00 73.38 103 LYS A N 1
ATOM 835 C CA . LYS A 1 103 ? 9.392 4.030 -21.345 1.00 73.38 103 LYS A CA 1
ATOM 836 C C . LYS A 1 103 ? 7.891 3.812 -21.555 1.00 73.38 103 LYS A C 1
ATOM 838 O O . LYS A 1 103 ? 7.111 4.114 -20.650 1.00 73.38 103 LYS A O 1
ATOM 843 N N . GLU A 1 104 ? 7.471 3.316 -22.719 1.00 73.06 104 GLU A N 1
ATOM 844 C CA . GLU A 1 104 ? 6.057 3.011 -22.987 1.00 73.06 104 GLU A CA 1
ATOM 845 C C . GLU A 1 104 ? 5.537 1.873 -22.103 1.00 73.06 104 GLU A C 1
ATOM 847 O O . GLU A 1 104 ? 4.455 2.001 -21.522 1.00 73.06 104 GLU A O 1
ATOM 852 N N . ASP A 1 105 ? 6.321 0.806 -21.938 1.00 73.50 105 ASP A N 1
ATOM 853 C CA . ASP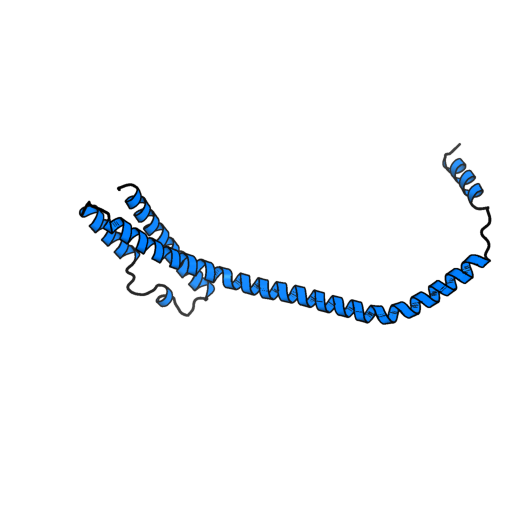 A 1 105 ? 5.958 -0.332 -21.088 1.00 73.50 105 ASP A CA 1
ATOM 854 C C . ASP A 1 105 ? 5.842 0.071 -19.610 1.00 73.50 105 ASP A C 1
ATOM 856 O O . ASP A 1 105 ? 4.921 -0.368 -18.912 1.00 73.50 105 ASP A O 1
ATOM 860 N N . ILE A 1 106 ? 6.706 0.976 -19.135 1.00 73.62 106 ILE A N 1
ATOM 861 C CA . ILE A 1 106 ? 6.615 1.557 -17.788 1.00 73.62 106 ILE A CA 1
ATOM 862 C C . ILE A 1 106 ? 5.348 2.393 -17.642 1.00 73.62 106 ILE A C 1
ATOM 864 O O . ILE A 1 106 ? 4.637 2.235 -16.653 1.00 73.62 106 ILE A O 1
ATOM 868 N N . ILE A 1 107 ? 5.039 3.270 -18.604 1.00 75.62 107 ILE A N 1
ATOM 869 C CA . ILE A 1 107 ? 3.821 4.096 -18.552 1.00 75.62 107 ILE A CA 1
ATOM 870 C C . ILE A 1 107 ? 2.588 3.200 -18.473 1.00 75.62 107 ILE A C 1
ATOM 872 O O . ILE A 1 107 ? 1.700 3.459 -17.663 1.00 75.62 107 ILE A O 1
ATOM 876 N N . ARG A 1 108 ? 2.545 2.133 -19.276 1.00 77.75 108 ARG A N 1
ATOM 877 C CA . ARG A 1 108 ? 1.435 1.179 -19.274 1.00 77.75 108 ARG A CA 1
ATOM 878 C C . ARG A 1 108 ? 1.333 0.436 -17.940 1.00 77.75 108 ARG A C 1
ATOM 880 O O . ARG A 1 108 ? 0.259 0.391 -17.360 1.00 77.75 108 ARG A O 1
ATOM 887 N N . SER A 1 109 ? 2.457 -0.035 -17.404 1.00 77.50 109 SER A N 1
ATOM 888 C CA . SER A 1 109 ? 2.503 -0.746 -16.120 1.00 77.50 109 SER A CA 1
ATOM 889 C C . SER A 1 109 ? 2.106 0.141 -14.936 1.00 77.50 109 SER A C 1
ATOM 891 O O . SER A 1 109 ? 1.378 -0.296 -14.049 1.00 77.50 109 SER A O 1
ATOM 893 N N . VAL A 1 110 ? 2.548 1.405 -14.916 1.00 79.38 110 VAL A N 1
ATOM 894 C CA . VAL A 1 110 ? 2.104 2.385 -13.912 1.00 79.38 110 VAL A CA 1
ATOM 895 C C . VAL A 1 110 ? 0.616 2.651 -14.073 1.00 79.38 110 VAL A C 1
ATOM 897 O O . VAL A 1 110 ? -0.099 2.665 -13.078 1.00 79.38 110 VAL A O 1
ATOM 900 N N . LYS A 1 111 ? 0.128 2.831 -15.302 1.00 79.25 111 LYS A N 1
ATOM 901 C CA . LYS A 1 111 ? -1.293 3.049 -15.576 1.00 79.25 111 LYS A CA 1
ATOM 902 C C . LYS A 1 111 ? -2.145 1.886 -15.060 1.00 79.25 111 LYS A C 1
ATOM 904 O O . LYS A 1 111 ? -3.059 2.127 -14.288 1.00 79.25 111 LYS A O 1
ATOM 909 N N . ASP A 1 112 ? -1.765 0.645 -15.344 1.00 78.19 112 ASP A N 1
ATOM 910 C CA . ASP A 1 112 ? -2.470 -0.551 -14.862 1.00 78.19 112 ASP A CA 1
ATOM 911 C C . ASP A 1 112 ? -2.458 -0.681 -13.325 1.00 78.19 112 ASP A C 1
ATOM 913 O O . ASP A 1 112 ? -3.385 -1.228 -12.730 1.00 78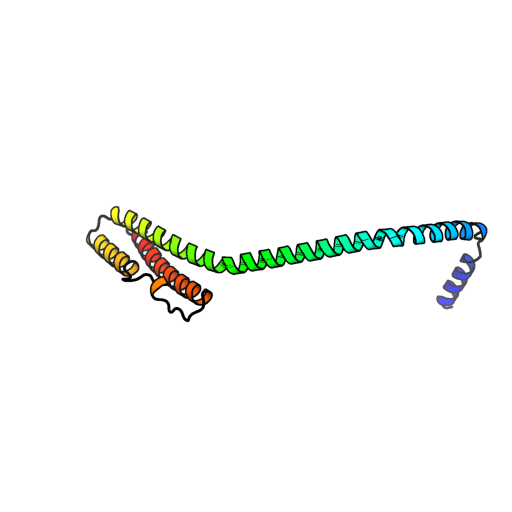.19 112 ASP A O 1
ATOM 917 N N . LEU A 1 113 ? -1.414 -0.176 -12.657 1.00 76.62 113 LEU A N 1
ATOM 918 C CA . LEU A 1 113 ? -1.321 -0.165 -11.192 1.00 76.62 113 LEU A CA 1
ATOM 919 C C . LEU A 1 113 ? -2.052 1.020 -10.547 1.00 76.62 113 LEU A C 1
ATOM 921 O O . LEU A 1 113 ? -2.312 0.975 -9.342 1.00 76.62 113 LEU A O 1
ATOM 925 N N . THR A 1 114 ? -2.376 2.069 -11.309 1.00 77.38 114 THR A N 1
ATOM 926 C CA . THR A 1 114 ? -2.881 3.342 -10.770 1.00 77.38 114 THR A CA 1
ATOM 927 C C . THR A 1 114 ? -4.289 3.713 -11.194 1.00 77.38 114 THR A C 1
ATOM 929 O O . THR A 1 114 ? -4.980 4.385 -10.430 1.00 77.38 114 THR A O 1
ATOM 932 N N . GLU A 1 115 ? -4.732 3.274 -12.366 1.00 71.81 115 GLU A N 1
ATOM 933 C CA . GLU A 1 115 ? -6.090 3.491 -12.837 1.00 71.81 115 GLU A CA 1
ATOM 934 C C . GLU A 1 115 ? -7.024 2.436 -12.259 1.00 71.81 115 GLU A C 1
ATOM 936 O O . GLU A 1 115 ? -7.226 1.366 -12.827 1.00 71.81 115 GLU A O 1
ATOM 941 N N . ASP A 1 116 ? -7.649 2.782 -11.139 1.00 71.94 116 ASP A N 1
ATOM 942 C CA . ASP A 1 116 ? -8.958 2.232 -10.814 1.00 71.94 116 ASP A CA 1
ATOM 943 C C . ASP A 1 116 ? -10.014 3.270 -11.172 1.00 71.94 116 ASP A C 1
ATOM 945 O O . ASP A 1 116 ? -9.888 4.452 -10.848 1.00 71.94 116 ASP A O 1
ATOM 949 N N . GLU A 1 117 ? -11.085 2.820 -11.817 1.00 67.25 117 GLU A N 1
ATOM 950 C CA . GLU A 1 117 ? -12.215 3.671 -12.205 1.00 67.25 117 GLU A CA 1
ATOM 951 C C . GLU A 1 117 ? -12.954 4.247 -10.982 1.00 67.25 117 GLU A C 1
ATOM 953 O O . GLU A 1 117 ? -13.683 5.232 -11.072 1.00 67.25 117 GLU A O 1
ATOM 958 N N . THR A 1 118 ? -12.764 3.646 -9.806 1.00 75.25 118 THR A N 1
ATOM 959 C CA . THR A 1 118 ? -13.355 4.074 -8.537 1.00 75.25 118 THR A CA 1
ATOM 960 C C . THR A 1 118 ? -12.404 3.731 -7.399 1.00 75.25 118 THR A C 1
ATOM 962 O O . THR A 1 118 ? -11.757 2.684 -7.422 1.00 75.25 118 THR A O 1
ATOM 965 N N . ARG A 1 119 ? -12.321 4.585 -6.379 1.00 79.31 119 ARG A N 1
ATOM 966 C CA . ARG A 1 119 ? -11.468 4.344 -5.209 1.00 79.31 119 ARG A CA 1
ATOM 967 C C . ARG A 1 119 ? -11.916 3.087 -4.462 1.00 79.31 119 ARG A C 1
ATOM 969 O O . ARG A 1 119 ? -13.115 2.876 -4.295 1.00 79.31 119 ARG A O 1
ATOM 976 N N . ILE A 1 120 ? -10.982 2.259 -3.987 1.00 83.38 120 ILE A N 1
ATOM 977 C CA . ILE A 1 120 ? -11.328 1.009 -3.285 1.00 83.38 120 ILE A CA 1
ATOM 978 C C . ILE A 1 120 ? -12.190 1.282 -2.046 1.00 83.38 120 ILE A C 1
ATOM 980 O O . ILE A 1 120 ? -13.088 0.513 -1.733 1.00 83.38 120 ILE A O 1
ATOM 984 N N . GLU A 1 121 ? -11.976 2.423 -1.395 1.00 81.62 121 GLU A N 1
ATOM 985 C CA . GLU A 1 121 ? -12.735 2.894 -0.241 1.00 81.62 121 GLU A CA 1
ATOM 986 C C . GLU A 1 121 ? -14.233 3.079 -0.554 1.00 81.62 121 GLU A C 1
ATOM 988 O O . GLU A 1 121 ? -15.070 2.870 0.321 1.00 81.62 121 GLU A O 1
ATOM 993 N N . GLU A 1 122 ? -14.568 3.428 -1.801 1.00 83.69 122 GLU A N 1
ATOM 994 C CA . GLU A 1 122 ? -15.934 3.682 -2.286 1.00 83.69 122 GLU A CA 1
ATOM 995 C C . GLU A 1 122 ? -16.615 2.417 -2.832 1.00 83.69 122 GLU A C 1
ATOM 997 O O . GLU A 1 122 ? -17.835 2.372 -2.960 1.00 83.69 122 GLU A O 1
ATOM 1002 N N . GLN A 1 123 ? -15.839 1.374 -3.133 1.00 85.00 123 GLN A N 1
ATOM 1003 C CA . GLN A 1 123 ? -16.349 0.087 -3.617 1.00 85.00 123 GLN A CA 1
ATOM 1004 C C . GLN A 1 123 ? -16.748 -0.861 -2.476 1.00 85.00 123 GLN A C 1
ATOM 1006 O O . GLN A 1 123 ? -17.342 -1.915 -2.715 1.00 85.00 123 GLN A O 1
ATOM 1011 N N . LEU A 1 124 ? -16.380 -0.529 -1.236 1.00 86.62 124 LEU A N 1
ATOM 1012 C CA . LEU A 1 124 ? -16.587 -1.395 -0.085 1.00 86.62 124 LEU A CA 1
ATOM 1013 C C . LEU A 1 124 ? -18.030 -1.313 0.443 1.00 86.62 124 LEU A C 1
ATOM 1015 O O . LEU A 1 124 ? -18.508 -0.209 0.711 1.00 86.62 124 LEU A O 1
ATOM 1019 N N . PRO A 1 125 ? -18.699 -2.463 0.672 1.00 86.19 125 PRO A N 1
ATOM 1020 C CA . PRO A 1 125 ? -20.070 -2.501 1.180 1.00 86.19 125 PRO A CA 1
ATOM 1021 C C . PRO A 1 125 ? -20.219 -1.753 2.511 1.00 86.19 125 PRO A C 1
ATOM 1023 O O . PRO A 1 125 ? -19.282 -1.667 3.309 1.00 86.19 125 PRO A O 1
ATOM 1026 N N . GLU A 1 126 ? -21.394 -1.195 2.790 1.00 85.88 126 GLU A N 1
ATOM 1027 C CA . GLU A 1 126 ? -21.658 -0.531 4.077 1.00 85.88 126 GLU A CA 1
ATOM 1028 C C . GLU A 1 126 ? -21.797 -1.534 5.228 1.00 85.88 126 GLU A C 1
ATOM 1030 O O . GLU A 1 126 ? -21.568 -1.184 6.382 1.00 85.88 126 GLU A O 1
ATOM 1035 N N . GLU A 1 127 ? -22.100 -2.791 4.903 1.00 86.94 127 GLU A N 1
ATOM 1036 C CA . GLU A 1 127 ? -22.389 -3.871 5.842 1.00 86.94 127 GLU A CA 1
ATOM 1037 C C . GLU A 1 127 ? -21.150 -4.429 6.560 1.00 86.94 127 GLU A C 1
ATOM 1039 O O . GLU A 1 127 ? -21.296 -5.112 7.574 1.00 86.94 127 GLU A O 1
ATOM 1044 N N . ILE A 1 128 ? -19.942 -4.163 6.055 1.00 87.94 128 ILE A N 1
ATOM 1045 C CA . ILE A 1 128 ? -18.696 -4.633 6.679 1.00 87.94 128 ILE A CA 1
ATOM 1046 C C . ILE A 1 128 ? -18.200 -3.662 7.749 1.00 87.94 128 ILE A C 1
ATOM 1048 O O . ILE A 1 128 ? -18.356 -2.440 7.644 1.00 87.94 128 ILE A O 1
ATOM 1052 N N . SER A 1 129 ? -17.575 -4.216 8.787 1.00 86.50 129 SER A N 1
ATOM 1053 C CA . SER A 1 129 ? -17.062 -3.425 9.902 1.00 86.50 129 SER A CA 1
ATOM 1054 C C . SER A 1 129 ? -15.948 -2.472 9.455 1.00 86.50 129 SER A C 1
ATOM 1056 O O . SER A 1 129 ? -15.243 -2.712 8.473 1.00 86.50 129 SER A O 1
ATOM 1058 N N . LYS A 1 130 ? -15.760 -1.375 10.197 1.00 84.19 130 LYS A N 1
ATOM 1059 C CA . LYS A 1 130 ? -14.687 -0.402 9.931 1.00 84.19 130 LYS A CA 1
ATOM 1060 C C . LYS A 1 130 ? -13.301 -1.065 9.924 1.00 84.19 130 LYS A C 1
ATOM 1062 O O . LYS A 1 130 ? -12.484 -0.768 9.061 1.00 84.19 130 LYS A O 1
ATOM 1067 N N . GLU A 1 131 ? -13.077 -2.003 10.839 1.00 83.31 131 GLU A N 1
ATOM 1068 C CA . GLU A 1 131 ? -11.828 -2.761 10.967 1.00 83.31 131 GLU A CA 1
ATOM 1069 C C . GLU A 1 131 ? -11.565 -3.640 9.735 1.00 83.31 131 GLU A C 1
ATOM 1071 O O . GLU A 1 131 ? -10.458 -3.650 9.196 1.00 83.31 131 GLU A O 1
ATOM 1076 N N . GLU A 1 132 ? -12.595 -4.329 9.234 1.00 82.06 132 GLU A N 1
ATOM 1077 C CA . GLU A 1 132 ? -12.495 -5.123 8.004 1.00 82.06 132 GLU A CA 1
ATOM 1078 C C . GLU A 1 132 ? -12.266 -4.239 6.773 1.00 82.06 132 GLU A C 1
ATOM 1080 O O . GLU A 1 132 ? -11.453 -4.590 5.915 1.00 82.06 132 GLU A O 1
ATOM 1085 N N . LYS A 1 133 ? -12.923 -3.071 6.695 1.00 85.44 133 LYS A N 1
ATOM 1086 C CA . LYS A 1 133 ? -12.677 -2.081 5.631 1.00 85.44 133 LYS A CA 1
ATOM 1087 C C . LYS A 1 133 ? -11.217 -1.649 5.613 1.00 85.44 133 LYS A C 1
ATOM 1089 O O . LYS A 1 133 ? -10.575 -1.720 4.568 1.00 85.44 133 LYS A O 1
ATOM 1094 N N . GLU A 1 134 ? -10.683 -1.248 6.764 1.00 86.06 134 GLU A N 1
ATOM 1095 C CA . GLU A 1 134 ? -9.281 -0.849 6.904 1.00 86.06 134 GLU A CA 1
ATOM 1096 C C . GLU A 1 134 ? -8.328 -1.974 6.500 1.00 86.06 134 GLU A C 1
ATOM 1098 O O . GLU A 1 134 ? -7.361 -1.741 5.775 1.00 86.06 134 GLU A O 1
ATOM 1103 N N . GLU A 1 135 ? -8.605 -3.214 6.906 1.00 86.00 135 GLU A N 1
ATOM 1104 C CA . GLU A 1 135 ? -7.768 -4.348 6.531 1.00 86.00 135 GLU A CA 1
ATOM 1105 C C . GLU A 1 135 ? -7.770 -4.607 5.017 1.00 86.00 135 GLU A C 1
ATOM 1107 O O . GLU A 1 135 ? -6.703 -4.879 4.449 1.00 86.00 135 GLU A O 1
ATOM 1112 N N . ILE A 1 136 ? -8.934 -4.519 4.366 1.00 87.31 136 ILE A N 1
ATOM 1113 C CA . ILE A 1 136 ? -9.058 -4.693 2.914 1.00 87.31 136 ILE A CA 1
ATOM 1114 C C . ILE A 1 136 ? -8.300 -3.583 2.183 1.00 87.31 136 ILE A C 1
ATOM 1116 O O . ILE A 1 136 ? -7.480 -3.886 1.314 1.00 87.31 136 ILE A O 1
ATOM 1120 N N . ILE A 1 137 ? -8.506 -2.322 2.575 1.00 86.88 137 ILE A N 1
ATOM 1121 C CA . ILE A 1 137 ? -7.819 -1.156 1.999 1.00 86.88 137 ILE A CA 1
ATOM 1122 C C . ILE A 1 137 ? -6.303 -1.315 2.146 1.00 86.88 137 ILE A C 1
ATOM 1124 O O . ILE A 1 137 ? -5.557 -1.198 1.175 1.00 86.88 137 ILE A O 1
ATOM 1128 N N . ARG A 1 138 ? -5.830 -1.669 3.342 1.00 86.75 138 ARG A N 1
ATOM 1129 C CA . ARG A 1 138 ? -4.405 -1.880 3.612 1.00 86.75 138 ARG A CA 1
ATOM 1130 C C . ARG A 1 138 ? -3.808 -2.979 2.733 1.00 86.75 138 ARG A C 1
ATOM 1132 O O . ARG A 1 138 ? -2.754 -2.785 2.135 1.00 86.75 138 ARG A O 1
ATOM 1139 N N . LYS A 1 139 ? -4.463 -4.143 2.647 1.00 86.19 139 LYS A N 1
ATOM 1140 C CA . LYS A 1 139 ? -4.002 -5.264 1.805 1.00 86.19 139 LYS A CA 1
ATOM 1141 C C . LYS A 1 139 ? -3.951 -4.878 0.330 1.00 86.19 139 LYS A C 1
ATOM 1143 O O . LYS A 1 139 ? -3.040 -5.294 -0.383 1.00 86.19 139 LYS A O 1
ATOM 1148 N N . TYR A 1 140 ? -4.928 -4.096 -0.110 1.00 88.50 140 TYR A N 1
ATOM 1149 C CA . TYR A 1 140 ? -5.021 -3.605 -1.470 1.00 88.50 140 TYR A CA 1
ATOM 1150 C C . TYR A 1 140 ? -3.838 -2.693 -1.831 1.00 88.50 140 TYR A C 1
ATOM 1152 O O . TYR A 1 140 ? -3.111 -2.994 -2.781 1.00 88.50 140 TYR A O 1
ATOM 1160 N N . TYR A 1 141 ? -3.580 -1.647 -1.038 1.00 86.88 141 TYR A N 1
ATOM 1161 C CA . TYR A 1 141 ? -2.473 -0.719 -1.299 1.00 86.88 141 TYR A CA 1
ATOM 1162 C C . TYR A 1 141 ? -1.101 -1.372 -1.127 1.00 86.88 141 TYR A C 1
ATOM 1164 O O . TYR A 1 141 ? -0.231 -1.161 -1.967 1.00 86.88 141 TYR A O 1
ATOM 1172 N N . ARG A 1 142 ? -0.931 -2.276 -0.154 1.00 87.69 142 ARG A N 1
ATOM 1173 C CA . ARG A 1 142 ? 0.307 -3.056 -0.012 1.00 87.69 142 ARG A CA 1
ATOM 1174 C C . ARG A 1 142 ? 0.669 -3.807 -1.291 1.00 87.69 142 ARG A C 1
ATOM 1176 O O . ARG A 1 142 ? 1.808 -3.766 -1.746 1.00 87.69 142 ARG A O 1
ATOM 1183 N N . LYS A 1 143 ? -0.309 -4.473 -1.908 1.00 86.38 143 LYS A N 1
ATOM 1184 C CA . LYS A 1 143 ? -0.088 -5.212 -3.157 1.00 86.38 143 LYS A CA 1
ATOM 1185 C C . LYS A 1 143 ? 0.295 -4.279 -4.312 1.00 86.38 143 LYS A C 1
ATOM 1187 O O . LYS A 1 143 ? 1.118 -4.654 -5.148 1.00 86.38 143 LYS A O 1
ATOM 1192 N N . LYS A 1 144 ? -0.279 -3.072 -4.363 1.00 85.06 144 LYS A N 1
ATOM 1193 C CA . LYS A 1 144 ? 0.113 -2.047 -5.341 1.00 85.06 144 LYS A CA 1
ATOM 1194 C C . LYS A 1 144 ? 1.544 -1.567 -5.105 1.00 85.06 144 LYS A C 1
ATOM 1196 O O . LYS A 1 144 ? 2.318 -1.523 -6.059 1.00 85.06 144 LYS A O 1
ATOM 1201 N N . ASN A 1 145 ? 1.922 -1.318 -3.852 1.00 87.81 145 ASN A N 1
ATOM 1202 C CA . ASN A 1 145 ? 3.281 -0.929 -3.467 1.00 87.81 145 ASN A CA 1
ATOM 1203 C C . ASN A 1 145 ? 4.308 -1.988 -3.869 1.00 87.81 145 ASN A C 1
ATOM 1205 O O . ASN A 1 145 ? 5.313 -1.653 -4.486 1.00 87.81 145 ASN A O 1
ATOM 1209 N N . GLU A 1 146 ? 4.026 -3.272 -3.633 1.00 86.94 146 GLU A N 1
ATOM 1210 C CA . GLU A 1 146 ? 4.896 -4.373 -4.072 1.00 86.94 146 GLU A CA 1
ATOM 1211 C C . GLU A 1 146 ? 5.122 -4.386 -5.595 1.00 86.94 146 GLU A C 1
ATOM 1213 O O . GLU A 1 146 ? 6.217 -4.708 -6.064 1.00 86.94 146 GLU A O 1
ATOM 1218 N N . GLY A 1 147 ? 4.093 -4.060 -6.384 1.00 81.88 147 GLY A N 1
ATOM 1219 C CA . GLY A 1 147 ? 4.203 -3.941 -7.840 1.00 81.88 147 GLY A CA 1
ATOM 1220 C C . GLY A 1 147 ? 5.056 -2.746 -8.264 1.00 81.88 147 GLY A C 1
ATOM 1221 O O . GLY A 1 147 ? 5.945 -2.884 -9.106 1.00 81.88 147 GLY A O 1
ATOM 1222 N N . LEU A 1 148 ? 4.822 -1.590 -7.641 1.00 85.88 148 LEU A N 1
ATOM 1223 C CA . LEU A 1 148 ? 5.568 -0.362 -7.910 1.00 85.88 148 LEU A CA 1
ATOM 1224 C C . LEU A 1 148 ? 7.042 -0.485 -7.497 1.00 85.88 148 LEU A C 1
ATOM 1226 O O . LEU A 1 148 ? 7.915 -0.086 -8.261 1.00 85.88 148 LEU A O 1
ATOM 1230 N N . GLU A 1 149 ? 7.351 -1.103 -6.357 1.00 86.00 149 GLU A N 1
ATOM 1231 C CA . GLU A 1 149 ? 8.737 -1.331 -5.920 1.00 86.00 149 GLU A CA 1
ATOM 1232 C C . GLU A 1 149 ? 9.516 -2.234 -6.884 1.00 86.00 149 GLU A C 1
ATOM 1234 O O . GLU A 1 149 ? 10.677 -1.964 -7.203 1.00 86.00 149 GLU A O 1
ATOM 1239 N N . LYS A 1 150 ? 8.877 -3.276 -7.433 1.00 84.50 150 LYS A N 1
ATOM 1240 C CA . LYS A 1 150 ? 9.502 -4.098 -8.484 1.00 84.50 150 LYS A CA 1
ATOM 1241 C C . LYS A 1 150 ? 9.825 -3.272 -9.725 1.00 84.50 150 LYS A C 1
ATOM 1243 O O . LYS A 1 150 ? 10.915 -3.408 -10.276 1.00 84.50 150 LYS A O 1
ATOM 1248 N N . LEU A 1 151 ? 8.905 -2.402 -10.144 1.00 79.94 151 LEU A N 1
ATOM 1249 C CA . LEU A 1 151 ? 9.099 -1.536 -11.307 1.00 79.94 151 LEU A CA 1
ATOM 1250 C C . LEU A 1 151 ? 10.203 -0.497 -11.067 1.00 79.94 151 LEU A C 1
ATOM 1252 O O . LEU A 1 151 ? 11.048 -0.274 -11.931 1.00 79.94 15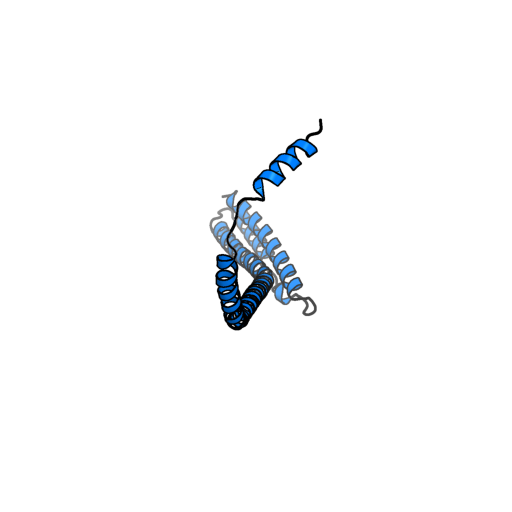1 LEU A O 1
ATOM 1256 N N . ARG A 1 152 ? 10.238 0.097 -9.872 1.00 84.31 152 ARG A N 1
ATOM 1257 C CA . ARG A 1 152 ? 11.292 1.015 -9.426 1.00 84.31 152 ARG A CA 1
ATOM 1258 C C . ARG A 1 152 ? 12.661 0.337 -9.414 1.00 84.31 152 ARG A C 1
ATOM 1260 O O . ARG A 1 152 ? 13.623 0.919 -9.908 1.00 84.31 152 ARG A O 1
ATOM 1267 N N . THR A 1 153 ? 12.743 -0.883 -8.886 1.00 83.19 153 THR A N 1
ATOM 1268 C CA . THR A 1 153 ? 13.984 -1.672 -8.844 1.00 83.19 153 THR A CA 1
ATOM 1269 C C . THR A 1 153 ? 14.468 -1.988 -10.257 1.00 83.19 153 THR A C 1
ATOM 1271 O O . THR A 1 153 ? 15.620 -1.716 -10.580 1.00 83.19 153 THR A O 1
ATOM 1274 N N . PHE A 1 154 ? 13.568 -2.445 -11.133 1.00 81.50 154 PHE A N 1
ATOM 1275 C CA . PHE A 1 154 ? 13.871 -2.678 -12.546 1.00 81.50 154 PHE A CA 1
ATOM 1276 C C . PHE A 1 154 ? 14.433 -1.421 -13.229 1.00 81.50 154 PHE A C 1
ATOM 1278 O O . PHE A 1 154 ? 15.450 -1.485 -13.915 1.00 81.50 154 PHE A O 1
ATOM 1285 N N . LEU A 1 155 ? 13.820 -0.260 -12.993 1.00 77.94 155 LEU A N 1
ATOM 1286 C CA . LEU A 1 155 ? 14.291 1.026 -13.512 1.00 77.94 155 LEU A CA 1
ATOM 1287 C C . LEU A 1 155 ? 15.651 1.458 -12.958 1.00 77.94 155 LEU A C 1
ATOM 1289 O O . LEU A 1 155 ? 16.434 2.093 -13.658 1.00 77.94 155 LEU A O 1
ATOM 1293 N N . ALA A 1 156 ? 15.928 1.161 -11.691 1.00 79.75 156 ALA A N 1
ATOM 1294 C CA . ALA A 1 156 ? 17.208 1.484 -11.075 1.00 79.75 156 ALA A CA 1
ATOM 1295 C C . ALA A 1 156 ? 18.348 0.606 -11.621 1.00 79.75 156 ALA A C 1
ATOM 1297 O O . ALA A 1 156 ? 19.474 1.083 -11.734 1.00 79.75 156 ALA A O 1
ATOM 1298 N N . GLU A 1 157 ? 18.055 -0.652 -11.962 1.00 78.50 157 GLU A N 1
ATOM 1299 C CA . GLU A 1 157 ? 19.024 -1.621 -12.487 1.00 78.50 157 GLU A CA 1
ATOM 1300 C C . GLU A 1 157 ? 19.332 -1.441 -13.982 1.00 78.50 157 GLU A C 1
ATOM 1302 O O . GLU A 1 157 ? 20.440 -1.758 -14.408 1.00 78.50 157 GLU A O 1
ATOM 1307 N N . ASN A 1 158 ? 18.385 -0.925 -14.773 1.00 67.62 158 ASN A N 1
ATOM 1308 C CA . ASN A 1 158 ? 18.519 -0.763 -16.231 1.00 67.62 158 ASN A CA 1
ATOM 1309 C C . ASN A 1 158 ? 18.943 0.656 -16.667 1.00 67.62 158 ASN A C 1
ATOM 1311 O O . ASN A 1 158 ? 18.732 1.038 -17.817 1.00 67.62 158 ASN A O 1
ATOM 1315 N N . LYS A 1 159 ? 19.529 1.431 -15.749 1.00 61.62 159 LYS A N 1
ATOM 1316 C CA . LYS A 1 159 ? 19.932 2.830 -15.951 1.00 61.62 159 LYS A CA 1
ATOM 1317 C C . LYS A 1 159 ? 21.365 3.014 -16.462 1.00 61.62 159 LYS A C 1
ATOM 1319 O O . LYS A 1 159 ? 22.160 2.050 -16.409 1.00 61.62 159 LYS A O 1
#